Protein AF-A0A556RL61-F1 (afdb_monomer_lite)

pLDDT: mean 82.58, std 15.22, range [42.72, 96.31]

Secondary structure (DSSP, 8-state):
-PPP-----HHHHHHHHHIIIIITT--SS-GGGSPPHHHHHHHHHHTT--HHHHHHHHHHHS-TTTTTTT-PPPP---

Sequence (78 aa):
MLSPHIHHSEGLDLTQEIIDQFWVTYDEENKQTAPTKDEIITYLTSKGVSKNLAEAVDMVLRPFELRKVGRRKKGVTY

Radius of gyration: 15.26 Å; chains: 1; bounding box: 38×43×37 Å

Structure (mmCIF, N/CA/C/O backbone):
data_AF-A0A556RL61-F1
#
_entry.id   AF-A0A556RL61-F1
#
loop_
_atom_site.group_PDB
_atom_site.id
_atom_site.type_symbol
_atom_site.label_atom_id
_atom_site.label_alt_id
_atom_site.label_comp_id
_atom_site.label_asym_id
_atom_site.label_entity_id
_atom_site.label_seq_id
_atom_site.pdbx_PDB_ins_code
_atom_site.Cartn_x
_atom_site.Cartn_y
_atom_site.Cartn_z
_atom_site.occupancy
_atom_site.B_iso_or_equiv
_atom_site.auth_seq_id
_atom_site.auth_comp_id
_atom_site.auth_asym_id
_atom_s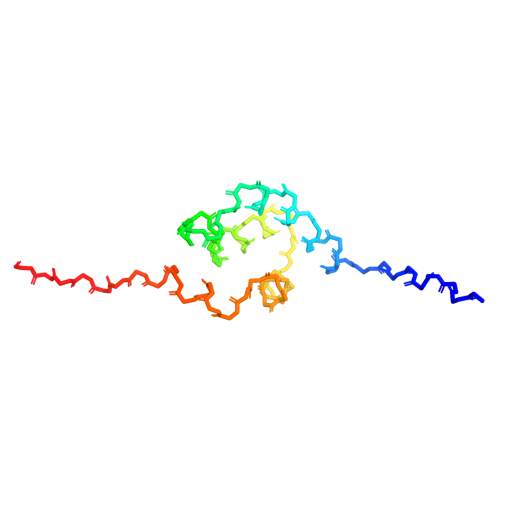ite.auth_atom_id
_atom_site.pdbx_PDB_model_num
ATOM 1 N N . MET A 1 1 ? 27.542 -18.457 -14.780 1.00 57.47 1 MET A N 1
ATOM 2 C CA . MET A 1 1 ? 26.533 -17.378 -14.827 1.00 57.47 1 MET A CA 1
ATOM 3 C C . MET A 1 1 ? 25.340 -17.830 -14.003 1.00 57.47 1 MET A C 1
ATOM 5 O O . MET A 1 1 ? 24.851 -18.923 -14.253 1.00 57.47 1 MET A O 1
ATOM 9 N N . LEU A 1 2 ? 24.935 -17.064 -12.988 1.00 59.22 2 LEU A N 1
ATOM 10 C CA . LEU A 1 2 ? 23.691 -17.324 -12.258 1.00 59.22 2 LEU A CA 1
ATOM 11 C C . LEU A 1 2 ? 22.526 -17.008 -13.199 1.00 59.22 2 LEU A C 1
ATOM 13 O O . LEU A 1 2 ? 22.411 -15.878 -13.665 1.00 59.22 2 LEU A O 1
ATOM 17 N N . SER A 1 3 ? 21.703 -18.007 -13.517 1.00 59.62 3 SER A N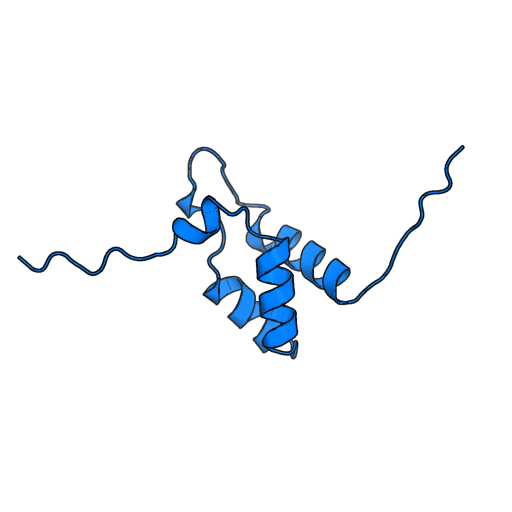 1
ATOM 18 C CA . SER A 1 3 ? 20.448 -17.773 -14.232 1.00 59.62 3 SER A CA 1
ATOM 19 C C . SER A 1 3 ? 19.522 -16.985 -13.307 1.00 59.62 3 SER A C 1
ATOM 21 O O . SER A 1 3 ? 19.286 -17.465 -12.193 1.00 59.62 3 SER A O 1
ATOM 23 N N . PRO A 1 4 ? 18.988 -15.818 -13.709 1.00 73.12 4 PRO A N 1
ATOM 24 C CA . PRO A 1 4 ? 18.041 -15.095 -12.873 1.00 73.12 4 PRO A CA 1
ATOM 25 C C . PRO A 1 4 ? 16.849 -16.014 -12.590 1.00 73.12 4 PRO A C 1
ATOM 27 O O . PRO A 1 4 ? 16.220 -16.541 -13.506 1.00 73.12 4 PRO A O 1
ATOM 30 N N . HIS A 1 5 ? 16.598 -16.287 -11.312 1.00 72.00 5 HIS A N 1
ATOM 31 C CA . HIS A 1 5 ? 15.412 -17.019 -10.885 1.00 72.00 5 HIS A CA 1
ATOM 32 C C . HIS A 1 5 ? 14.264 -16.015 -10.852 1.00 72.00 5 HIS A C 1
ATOM 34 O O . HIS A 1 5 ? 14.112 -15.269 -9.888 1.00 72.00 5 HIS A O 1
ATOM 40 N N . ILE A 1 6 ? 13.513 -15.944 -11.951 1.00 74.06 6 ILE A N 1
ATOM 41 C CA . ILE A 1 6 ? 12.335 -15.085 -12.054 1.00 74.06 6 ILE A CA 1
ATOM 42 C C . ILE A 1 6 ? 11.194 -15.798 -11.326 1.00 74.06 6 ILE A C 1
ATOM 44 O O . ILE A 1 6 ? 10.764 -16.878 -11.727 1.00 74.06 6 ILE A O 1
ATOM 48 N N . HIS A 1 7 ? 10.753 -15.214 -10.216 1.00 74.06 7 HIS A N 1
ATOM 49 C CA . HIS A 1 7 ? 9.661 -15.726 -9.401 1.00 74.06 7 HIS A CA 1
ATOM 50 C C . HIS A 1 7 ? 8.407 -14.894 -9.662 1.00 74.06 7 HIS A C 1
ATOM 52 O O . HIS A 1 7 ? 8.411 -13.688 -9.431 1.00 74.06 7 HIS A O 1
ATOM 58 N N . HIS A 1 8 ? 7.340 -15.547 -10.116 1.00 78.62 8 HIS A N 1
ATOM 59 C CA . HIS A 1 8 ? 6.037 -14.925 -10.316 1.00 78.62 8 HIS A CA 1
ATOM 60 C C . HIS A 1 8 ? 5.128 -15.304 -9.153 1.00 78.62 8 HIS A C 1
ATOM 62 O O . HIS A 1 8 ? 4.779 -16.473 -8.979 1.00 78.62 8 HIS A O 1
ATOM 68 N N . SER A 1 9 ? 4.759 -14.318 -8.345 1.00 88.94 9 SER A N 1
ATOM 69 C CA . SER A 1 9 ? 3.702 -14.471 -7.356 1.00 88.94 9 SER A CA 1
ATOM 70 C C . SER A 1 9 ? 2.815 -13.246 -7.365 1.00 88.94 9 SER A C 1
ATOM 72 O O . SER A 1 9 ? 3.295 -12.124 -7.502 1.00 88.94 9 SER A O 1
ATOM 74 N N . GLU A 1 10 ? 1.528 -13.474 -7.126 1.00 90.12 10 GLU A N 1
ATOM 75 C CA . GLU A 1 10 ? 0.516 -12.420 -7.055 1.00 90.12 10 GLU A CA 1
ATOM 76 C C . GLU A 1 10 ? 0.954 -11.270 -6.137 1.00 90.12 10 GLU A C 1
ATOM 78 O O . GLU A 1 10 ? 0.853 -10.104 -6.495 1.00 90.12 10 GLU A O 1
ATOM 83 N N . GLY A 1 11 ? 1.531 -11.583 -4.972 1.00 90.00 11 GLY A N 1
ATOM 84 C CA . GLY A 1 11 ? 2.036 -10.562 -4.055 1.00 90.00 11 GLY A CA 1
ATOM 85 C C . GLY A 1 11 ? 3.155 -9.694 -4.644 1.00 90.00 11 GLY A C 1
ATOM 86 O O . GLY A 1 11 ? 3.190 -8.496 -4.366 1.00 90.00 11 GLY A O 1
ATOM 87 N N . LEU A 1 12 ? 4.055 -10.260 -5.456 1.00 90.00 12 LEU A N 1
ATOM 88 C CA . LEU A 1 12 ? 5.122 -9.495 -6.113 1.00 90.00 12 LEU A CA 1
ATOM 89 C C . LEU A 1 12 ? 4.576 -8.625 -7.244 1.00 90.00 12 LEU A C 1
ATOM 91 O O . LEU A 1 12 ? 4.967 -7.464 -7.342 1.00 90.00 12 LEU A O 1
ATOM 95 N N . ASP A 1 13 ? 3.635 -9.145 -8.030 1.00 92.62 13 ASP A N 1
ATOM 96 C CA . ASP A 1 13 ? 3.000 -8.387 -9.112 1.00 92.62 13 ASP A CA 1
ATOM 97 C C . ASP A 1 13 ? 2.233 -7.178 -8.546 1.00 92.62 13 ASP A C 1
ATOM 99 O O . ASP A 1 13 ? 2.401 -6.050 -9.010 1.00 92.62 13 ASP A O 1
ATOM 103 N N . LEU A 1 14 ? 1.483 -7.379 -7.455 1.00 94.50 14 LEU A N 1
ATOM 104 C CA . LEU A 1 14 ? 0.804 -6.297 -6.734 1.00 94.50 14 LEU A CA 1
ATOM 105 C C . LEU A 1 14 ? 1.790 -5.296 -6.115 1.00 94.50 14 LEU A C 1
ATOM 107 O O . LEU A 1 14 ? 1.503 -4.102 -6.054 1.00 94.50 14 LEU A O 1
ATOM 111 N N . THR A 1 15 ? 2.952 -5.763 -5.650 1.00 92.38 15 THR A N 1
ATOM 112 C CA . THR A 1 15 ? 3.996 -4.883 -5.102 1.00 92.38 15 THR A CA 1
ATOM 113 C C . THR A 1 15 ? 4.542 -3.963 -6.192 1.00 92.38 15 THR A C 1
ATOM 115 O O . THR A 1 15 ? 4.630 -2.755 -5.975 1.00 92.38 15 THR A O 1
ATOM 118 N N . GLN A 1 16 ? 4.863 -4.514 -7.366 1.00 91.81 16 GLN A N 1
ATOM 119 C CA . GLN A 1 16 ? 5.343 -3.731 -8.505 1.00 91.81 16 GLN A CA 1
ATOM 120 C C . GLN A 1 16 ? 4.296 -2.706 -8.957 1.00 91.81 16 GLN A C 1
ATOM 122 O O . GLN A 1 16 ? 4.621 -1.537 -9.144 1.00 91.81 16 GLN A O 1
ATOM 127 N N . GLU A 1 17 ? 3.029 -3.111 -9.035 1.00 93.56 17 GLU A N 1
ATOM 128 C CA . GLU A 1 17 ? 1.936 -2.216 -9.417 1.00 93.56 17 GLU A CA 1
ATOM 129 C C . GLU A 1 17 ? 1.810 -1.001 -8.478 1.00 93.56 17 GLU A C 1
ATOM 131 O O . GLU A 1 17 ? 1.671 0.135 -8.931 1.00 93.56 17 GLU A O 1
ATOM 136 N N . ILE A 1 18 ? 1.900 -1.213 -7.161 1.00 93.44 18 ILE A N 1
ATOM 137 C CA . ILE A 1 18 ? 1.827 -0.118 -6.184 1.00 93.44 18 ILE A CA 1
ATOM 138 C C . ILE A 1 18 ? 3.052 0.799 -6.272 1.00 93.44 18 ILE A C 1
ATOM 140 O O . ILE A 1 18 ? 2.916 2.006 -6.063 1.00 93.44 18 ILE A O 1
ATOM 144 N N . ILE A 1 19 ? 4.236 0.261 -6.579 1.00 92.44 19 ILE A N 1
ATOM 145 C CA . ILE A 1 19 ? 5.434 1.077 -6.826 1.00 92.44 19 ILE A CA 1
ATOM 146 C C . ILE A 1 19 ? 5.180 2.022 -8.002 1.00 92.44 19 ILE A C 1
ATOM 148 O O . ILE A 1 19 ? 5.329 3.237 -7.855 1.00 92.44 19 ILE A O 1
ATOM 152 N N . ASP A 1 20 ? 4.709 1.483 -9.122 1.00 92.19 20 ASP A N 1
ATOM 153 C CA . ASP A 1 20 ? 4.468 2.264 -10.336 1.00 92.19 20 ASP A CA 1
ATOM 154 C C . ASP A 1 20 ? 3.352 3.305 -10.137 1.00 92.19 20 ASP A C 1
ATOM 156 O O . ASP A 1 20 ? 3.424 4.415 -10.665 1.00 92.19 20 ASP A O 1
ATOM 160 N N . GLN A 1 21 ? 2.337 2.978 -9.330 1.00 91.19 21 GLN A N 1
ATOM 161 C CA . GLN A 1 21 ? 1.183 3.845 -9.097 1.00 91.19 21 GLN A CA 1
ATOM 162 C C . GLN A 1 21 ? 1.421 4.942 -8.047 1.00 91.19 21 GLN A C 1
ATOM 164 O O . GLN A 1 21 ? 0.887 6.044 -8.197 1.00 91.19 21 GLN A O 1
ATOM 169 N N . PHE A 1 22 ? 2.158 4.647 -6.972 1.00 90.38 22 PHE A N 1
ATOM 170 C CA . PHE A 1 22 ? 2.255 5.530 -5.800 1.00 90.38 22 PHE A CA 1
ATOM 171 C C . PHE A 1 22 ? 3.671 6.022 -5.495 1.00 90.38 22 PHE A C 1
ATOM 173 O O . PHE A 1 22 ? 3.824 7.090 -4.908 1.00 90.38 22 PHE A O 1
ATOM 180 N N . TRP A 1 23 ? 4.709 5.268 -5.862 1.00 88.56 23 TRP A N 1
ATOM 181 C CA . TRP A 1 23 ? 6.094 5.629 -5.530 1.00 88.56 23 TRP A CA 1
ATOM 182 C C . TRP A 1 23 ? 6.802 6.398 -6.628 1.00 88.56 23 TRP A C 1
ATOM 184 O O . TRP A 1 23 ? 7.831 7.010 -6.362 1.00 88.56 23 TRP A O 1
ATOM 194 N N . VAL A 1 24 ? 6.227 6.455 -7.828 1.00 87.38 24 VAL A N 1
ATOM 195 C CA . VAL A 1 24 ? 6.756 7.281 -8.920 1.00 87.38 24 VAL A CA 1
ATOM 196 C C . VAL A 1 24 ? 6.835 8.771 -8.551 1.00 87.38 24 VAL A C 1
ATOM 198 O O . VAL A 1 24 ? 7.668 9.495 -9.087 1.00 87.38 24 VAL A O 1
ATOM 201 N N . THR A 1 25 ? 6.000 9.231 -7.613 1.00 82.06 25 THR A N 1
ATOM 202 C CA . THR A 1 25 ? 5.972 10.617 -7.114 1.00 82.06 25 THR A CA 1
ATOM 203 C C . THR A 1 25 ? 6.622 10.792 -5.741 1.00 82.06 25 THR A C 1
ATOM 205 O O . THR A 1 25 ? 6.491 11.862 -5.147 1.00 82.06 25 THR A O 1
ATOM 208 N N . TYR A 1 26 ? 7.261 9.754 -5.196 1.00 86.25 26 TYR A N 1
ATOM 209 C CA . TYR A 1 26 ? 7.878 9.829 -3.877 1.00 86.25 26 TYR A CA 1
ATOM 210 C C . TYR A 1 26 ? 9.159 10.674 -3.909 1.00 86.25 26 TYR A C 1
ATOM 212 O O . TYR A 1 26 ? 10.043 10.465 -4.736 1.00 86.25 26 TYR A O 1
ATOM 220 N N . ASP A 1 27 ? 9.250 11.605 -2.965 1.00 84.38 27 ASP A N 1
ATOM 221 C CA . ASP A 1 27 ? 10.395 12.470 -2.707 1.00 84.38 27 ASP A CA 1
ATOM 222 C C . ASP A 1 27 ? 10.960 12.158 -1.312 1.00 84.38 27 ASP A C 1
ATOM 224 O O . ASP A 1 27 ? 10.261 12.263 -0.299 1.00 84.38 27 ASP A O 1
ATOM 228 N N . GLU A 1 28 ? 12.236 11.773 -1.253 1.00 84.88 28 GLU A N 1
ATOM 229 C CA . GLU A 1 28 ? 12.927 11.414 -0.010 1.00 84.88 28 GLU A CA 1
ATOM 230 C C . GLU A 1 28 ? 13.059 12.588 0.969 1.00 84.88 28 GLU A C 1
ATOM 232 O O . GLU A 1 28 ? 12.975 12.387 2.189 1.00 84.88 28 GLU A O 1
ATOM 237 N N . GLU A 1 29 ? 13.196 13.810 0.451 1.00 85.75 29 GLU A N 1
ATOM 238 C CA . GLU A 1 29 ? 13.277 15.032 1.257 1.00 85.75 29 GLU A CA 1
ATOM 239 C C . GLU A 1 29 ? 11.893 15.426 1.800 1.00 85.75 29 GLU A C 1
ATOM 241 O O . GLU A 1 29 ? 11.770 16.025 2.875 1.00 85.75 29 GLU A O 1
ATOM 246 N N . ASN A 1 30 ? 10.824 15.015 1.109 1.00 83.25 30 ASN A N 1
ATOM 247 C CA . ASN A 1 30 ? 9.444 15.253 1.511 1.00 83.25 30 ASN A CA 1
ATOM 248 C C . ASN A 1 30 ? 8.674 13.949 1.760 1.00 83.25 30 ASN A C 1
ATOM 250 O O . ASN A 1 30 ? 7.829 13.523 0.971 1.00 83.25 30 ASN A O 1
ATOM 254 N N . LYS A 1 31 ? 8.865 13.380 2.955 1.00 83.12 31 LYS A N 1
ATOM 255 C CA . LYS A 1 31 ? 8.223 12.128 3.406 1.00 83.12 31 LYS A CA 1
ATOM 256 C C . LYS A 1 31 ? 6.686 12.109 3.348 1.00 83.12 31 LYS A C 1
ATOM 258 O O . LYS A 1 31 ? 6.109 11.033 3.473 1.00 83.12 31 LYS A O 1
ATOM 263 N N . GLN A 1 32 ? 6.014 13.257 3.207 1.00 82.00 32 GLN A N 1
ATOM 264 C CA . GLN A 1 32 ? 4.551 13.323 3.046 1.00 82.00 32 GLN A CA 1
ATOM 265 C C . GLN A 1 32 ? 4.082 12.895 1.649 1.00 82.00 32 GLN A C 1
ATOM 267 O O . GLN A 1 32 ? 2.900 12.635 1.465 1.00 82.00 32 GLN A O 1
ATOM 272 N N . THR A 1 33 ? 4.994 12.811 0.679 1.00 85.75 33 THR A N 1
ATOM 273 C CA . THR A 1 33 ? 4.714 12.284 -0.667 1.00 85.75 33 THR A CA 1
ATOM 274 C C . THR A 1 33 ? 4.626 10.757 -0.699 1.00 85.75 33 THR A C 1
ATOM 276 O O . THR A 1 33 ? 4.186 10.191 -1.695 1.00 85.75 33 THR A O 1
ATOM 279 N N . ALA A 1 34 ? 5.035 10.076 0.379 1.00 88.56 34 ALA A N 1
ATOM 280 C CA . ALA A 1 34 ? 4.917 8.630 0.488 1.00 88.56 34 ALA A CA 1
ATOM 281 C C . ALA A 1 34 ? 3.448 8.212 0.660 1.00 88.56 34 ALA A C 1
ATOM 283 O O . ALA A 1 34 ? 2.726 8.839 1.443 1.00 88.56 34 ALA A O 1
ATOM 284 N N . PRO A 1 35 ? 3.014 7.105 0.034 1.00 90.50 35 PRO A N 1
ATOM 285 C CA . PRO A 1 35 ? 1.656 6.615 0.205 1.00 90.50 35 PRO A CA 1
ATOM 286 C C . PRO A 1 35 ? 1.379 6.157 1.639 1.00 90.50 35 PRO A C 1
ATOM 288 O O . PRO A 1 35 ? 2.216 5.569 2.343 1.00 90.50 35 PRO A O 1
ATOM 291 N N . THR A 1 36 ? 0.146 6.383 2.071 1.00 89.94 36 THR A N 1
ATOM 292 C CA . THR A 1 36 ? -0.371 5.925 3.358 1.00 89.94 36 THR A CA 1
ATOM 293 C C . THR A 1 36 ? -0.836 4.469 3.297 1.00 89.94 36 THR A C 1
ATOM 295 O O . THR A 1 36 ? -1.058 3.890 2.236 1.00 89.94 36 THR A O 1
ATOM 298 N N . LYS A 1 37 ? -1.014 3.861 4.479 1.00 91.62 37 LYS A N 1
ATOM 299 C CA . LYS A 1 37 ? -1.528 2.486 4.602 1.00 91.62 37 LYS A CA 1
ATOM 300 C C . LYS A 1 37 ? -2.900 2.357 3.946 1.00 91.62 37 LYS A C 1
ATOM 302 O O . LYS A 1 37 ? -3.174 1.393 3.240 1.00 91.62 37 LYS A O 1
ATOM 307 N N . ASP A 1 38 ? -3.757 3.328 4.2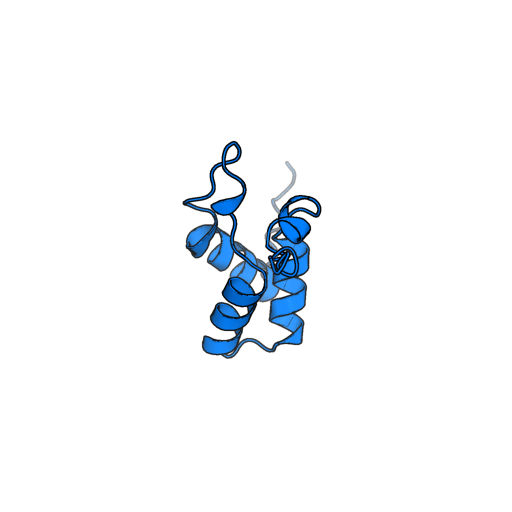35 1.00 92.00 38 ASP A N 1
ATOM 308 C CA . ASP A 1 38 ? -5.160 3.283 3.854 1.00 92.00 38 ASP A CA 1
ATOM 309 C C . ASP A 1 38 ? -5.320 3.482 2.347 1.00 92.00 38 ASP A C 1
ATOM 311 O O . ASP A 1 38 ? -6.162 2.816 1.753 1.00 92.00 38 ASP A O 1
ATOM 315 N N . GLU A 1 39 ? -4.479 4.305 1.713 1.00 92.12 39 GLU A N 1
ATOM 316 C CA . GLU A 1 39 ? -4.442 4.443 0.250 1.00 92.12 39 GLU A CA 1
ATOM 317 C C . GLU A 1 39 ? -4.087 3.116 -0.426 1.00 92.12 39 GLU A C 1
ATOM 319 O O . GLU A 1 39 ? -4.824 2.668 -1.304 1.00 92.12 39 GLU A O 1
ATOM 324 N N . ILE A 1 40 ? -3.030 2.437 0.039 1.00 92.69 40 ILE A N 1
ATOM 325 C CA . ILE A 1 40 ? -2.600 1.144 -0.517 1.00 92.69 40 ILE A CA 1
ATOM 326 C C . ILE A 1 40 ? -3.689 0.080 -0.325 1.00 92.69 40 ILE A C 1
ATOM 328 O O . ILE A 1 40 ? -4.071 -0.600 -1.279 1.00 92.69 40 ILE A O 1
ATOM 332 N N . ILE A 1 41 ? -4.228 -0.061 0.891 1.00 95.00 41 ILE A N 1
ATOM 333 C CA . ILE A 1 41 ? -5.252 -1.077 1.180 1.00 95.00 41 ILE A CA 1
ATOM 334 C C . ILE A 1 41 ? -6.536 -0.800 0.402 1.00 95.00 41 ILE A C 1
ATOM 336 O O . ILE A 1 41 ? -7.109 -1.727 -0.171 1.00 95.00 41 ILE A O 1
ATOM 340 N N . THR A 1 42 ? -6.997 0.451 0.364 1.00 95.94 42 THR A N 1
ATOM 341 C CA . THR A 1 42 ? -8.229 0.818 -0.352 1.00 95.94 42 THR A CA 1
ATOM 342 C C . THR A 1 42 ? -8.077 0.552 -1.844 1.00 95.94 42 THR A C 1
ATOM 344 O O . THR A 1 42 ? -8.967 -0.044 -2.448 1.00 95.94 42 THR A O 1
ATOM 347 N N . TYR A 1 43 ? -6.931 0.908 -2.427 1.00 95.56 43 TYR A N 1
ATOM 348 C CA . TYR A 1 43 ? -6.643 0.636 -3.829 1.00 95.56 43 TYR A CA 1
ATOM 349 C C . TYR A 1 43 ? -6.668 -0.868 -4.135 1.00 95.56 43 TYR A C 1
ATOM 351 O O . TYR A 1 43 ? -7.450 -1.310 -4.976 1.00 95.56 43 TYR A O 1
ATOM 359 N N . LEU A 1 44 ? -5.900 -1.678 -3.400 1.00 95.12 44 LEU A N 1
ATOM 360 C CA . LEU A 1 44 ? -5.820 -3.124 -3.641 1.00 95.12 44 LEU A CA 1
ATOM 361 C C . LEU A 1 44 ? -7.169 -3.824 -3.425 1.00 95.12 44 LEU A C 1
ATOM 363 O O . LEU A 1 44 ? -7.596 -4.633 -4.249 1.00 95.12 44 LEU A O 1
ATOM 367 N N . THR A 1 45 ? -7.884 -3.479 -2.354 1.00 96.31 45 THR A N 1
ATOM 368 C CA . THR A 1 45 ? -9.206 -4.066 -2.082 1.00 96.31 45 THR A CA 1
ATOM 369 C C . THR A 1 45 ? -10.251 -3.657 -3.119 1.00 96.31 45 THR A C 1
ATOM 371 O O . THR A 1 45 ? -11.084 -4.487 -3.483 1.00 96.31 45 THR A O 1
ATOM 374 N N . SER A 1 46 ? -10.174 -2.441 -3.679 1.00 96.12 46 SER A N 1
ATOM 375 C CA 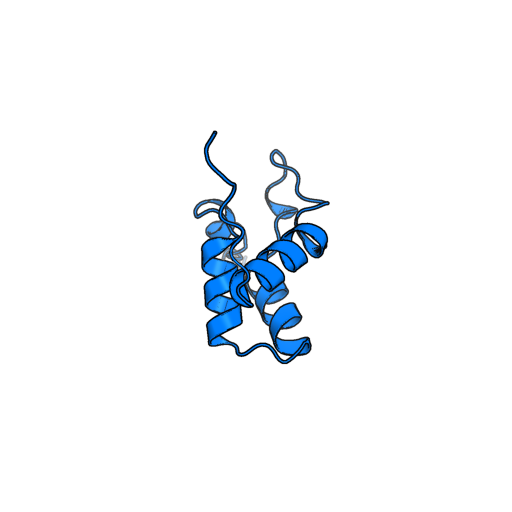. SER A 1 46 ? -11.040 -2.024 -4.795 1.00 96.12 46 SER A CA 1
ATOM 376 C C . SER A 1 46 ? -10.829 -2.855 -6.067 1.00 96.12 46 SER A C 1
ATOM 378 O O . SER A 1 46 ? -11.759 -3.010 -6.855 1.00 96.12 46 SER A O 1
ATOM 380 N N . LYS A 1 47 ? -9.641 -3.457 -6.231 1.00 94.50 47 LYS A N 1
ATOM 381 C CA . LYS A 1 47 ? -9.318 -4.395 -7.319 1.00 94.50 47 LYS A CA 1
ATOM 382 C C . LYS A 1 47 ? -9.701 -5.849 -7.016 1.00 94.50 47 LYS A C 1
ATOM 384 O O . LYS A 1 47 ? -9.428 -6.729 -7.826 1.00 94.50 47 LYS A O 1
ATOM 389 N N . GLY A 1 48 ? -10.326 -6.118 -5.869 1.00 95.19 48 GLY A N 1
ATOM 390 C CA . GLY A 1 48 ? -10.729 -7.464 -5.454 1.00 95.19 48 GLY A CA 1
ATOM 391 C C . GLY A 1 48 ? -9.658 -8.245 -4.687 1.00 95.19 48 GLY A C 1
ATOM 392 O O . GLY A 1 48 ? -9.883 -9.408 -4.356 1.00 95.19 48 GLY A O 1
ATOM 393 N N . VAL A 1 49 ? -8.520 -7.624 -4.355 1.00 96.12 49 VAL A N 1
ATOM 394 C CA . VAL A 1 49 ? -7.485 -8.251 -3.522 1.00 96.12 49 VAL A CA 1
ATOM 395 C C . VAL A 1 49 ? -7.999 -8.395 -2.090 1.00 96.12 49 VAL A C 1
ATOM 397 O O . VAL A 1 49 ? -8.597 -7.476 -1.524 1.00 96.12 49 VAL A O 1
ATOM 400 N N . SER A 1 50 ? -7.749 -9.548 -1.465 1.00 96.12 50 SER A N 1
ATOM 401 C CA . SER A 1 50 ? -8.133 -9.752 -0.066 1.00 96.12 50 SER A CA 1
ATOM 402 C C . SER A 1 50 ? -7.421 -8.761 0.861 1.00 96.12 50 SER A C 1
ATOM 404 O O . SER A 1 50 ? -6.253 -8.421 0.665 1.00 96.12 50 SER A O 1
ATOM 406 N N . LYS A 1 51 ? -8.101 -8.340 1.932 1.00 94.88 51 LYS A N 1
ATOM 407 C CA . LYS A 1 51 ? -7.524 -7.402 2.905 1.00 94.88 51 LYS A CA 1
ATOM 408 C C . LYS A 1 51 ? -6.208 -7.910 3.508 1.00 94.88 51 LYS A C 1
ATOM 410 O O . LYS A 1 51 ? -5.271 -7.136 3.650 1.00 94.88 51 LYS A O 1
ATOM 415 N N . ASN A 1 52 ? -6.116 -9.205 3.814 1.00 95.69 52 ASN A N 1
ATOM 416 C CA . ASN A 1 52 ? -4.903 -9.798 4.386 1.00 95.69 52 ASN A CA 1
ATOM 417 C C . ASN A 1 52 ? -3.722 -9.743 3.407 1.00 95.69 52 ASN A C 1
ATOM 419 O O . ASN A 1 52 ? -2.607 -9.428 3.814 1.00 95.69 52 ASN A O 1
ATOM 423 N N . LEU A 1 53 ? -3.964 -10.018 2.119 1.00 94.50 53 LEU A N 1
ATOM 424 C CA . LEU A 1 53 ? -2.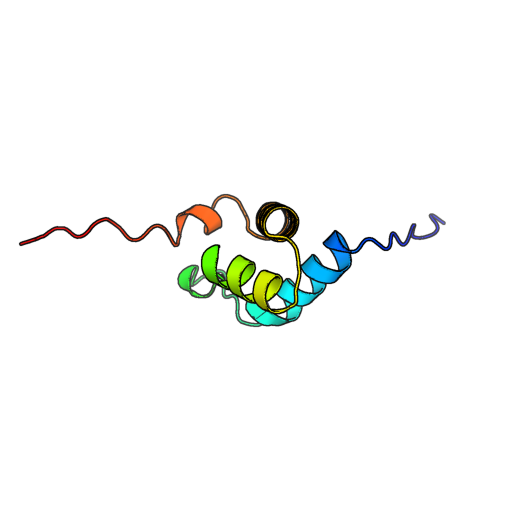929 -9.910 1.092 1.00 94.50 53 LEU A CA 1
ATOM 425 C C . LEU A 1 53 ? -2.512 -8.449 0.885 1.00 94.50 53 LEU A C 1
ATOM 427 O O . LEU A 1 53 ? -1.320 -8.162 0.840 1.00 94.50 53 LEU A O 1
ATOM 431 N N . ALA A 1 54 ? -3.466 -7.516 0.857 1.00 95.25 54 ALA A N 1
ATOM 432 C CA . ALA A 1 54 ? -3.171 -6.087 0.767 1.00 95.25 54 ALA A CA 1
ATOM 433 C C . ALA A 1 54 ? -2.320 -5.585 1.950 1.00 95.25 54 ALA A C 1
ATOM 435 O O . ALA A 1 54 ? -1.374 -4.824 1.759 1.00 95.25 54 ALA A O 1
ATOM 436 N N . GLU A 1 55 ? -2.607 -6.049 3.170 1.00 94.31 55 GLU A N 1
ATOM 437 C CA . GLU A 1 55 ? -1.796 -5.744 4.354 1.00 94.31 55 GLU A CA 1
ATOM 438 C C . GLU A 1 55 ? -0.389 -6.354 4.284 1.00 94.31 55 GLU A C 1
ATOM 440 O O . GLU A 1 55 ? 0.571 -5.719 4.721 1.00 94.31 55 GLU A O 1
ATOM 445 N N . ALA A 1 56 ? -0.242 -7.558 3.727 1.00 94.06 56 ALA A N 1
ATOM 446 C CA . ALA A 1 56 ? 1.067 -8.169 3.509 1.00 94.06 56 ALA A CA 1
ATOM 447 C C . ALA A 1 56 ? 1.897 -7.386 2.478 1.00 94.06 56 ALA A C 1
ATOM 449 O O . ALA A 1 56 ? 3.065 -7.098 2.738 1.00 94.06 56 ALA A O 1
ATOM 450 N N . VAL A 1 57 ? 1.289 -6.981 1.357 1.00 93.62 57 VAL A N 1
ATOM 451 C CA . VAL A 1 57 ? 1.938 -6.139 0.335 1.00 93.62 57 VAL A CA 1
ATOM 452 C C . VAL A 1 57 ? 2.389 -4.811 0.949 1.00 93.62 57 VAL A C 1
ATOM 454 O O . VAL A 1 57 ? 3.560 -4.452 0.860 1.00 93.62 57 VAL A O 1
ATOM 457 N N . ASP A 1 58 ? 1.505 -4.131 1.680 1.00 92.75 58 ASP A N 1
ATOM 458 C CA . ASP A 1 58 ? 1.815 -2.904 2.423 1.00 92.75 58 ASP A CA 1
ATOM 459 C C . ASP A 1 58 ? 3.020 -3.059 3.377 1.00 92.75 58 ASP A C 1
ATOM 461 O O . ASP A 1 58 ? 3.883 -2.177 3.475 1.00 92.75 58 ASP A O 1
ATOM 465 N N . MET A 1 59 ? 3.098 -4.207 4.059 1.00 90.69 59 MET A N 1
ATOM 466 C CA . MET A 1 59 ? 4.188 -4.558 4.971 1.00 90.69 59 MET A CA 1
ATOM 467 C C . MET A 1 59 ? 5.509 -4.900 4.281 1.00 90.69 59 MET A C 1
ATOM 469 O O . MET A 1 59 ? 6.545 -4.849 4.943 1.00 90.69 59 MET A O 1
ATOM 473 N N . VAL A 1 60 ? 5.522 -5.250 3.003 1.00 89.88 60 VAL A N 1
ATOM 474 C CA . VAL A 1 60 ? 6.776 -5.402 2.247 1.00 89.88 60 VAL A CA 1
ATOM 475 C C . VAL A 1 60 ? 7.212 -4.048 1.692 1.00 89.88 60 VAL A C 1
ATOM 477 O O . VAL A 1 60 ? 8.393 -3.714 1.703 1.00 89.88 60 VAL A O 1
ATOM 480 N N . LEU A 1 61 ? 6.242 -3.246 1.269 1.00 89.12 61 LEU A N 1
ATOM 481 C CA . LEU A 1 61 ? 6.456 -2.122 0.375 1.00 89.12 61 LEU A CA 1
ATOM 482 C C . LEU A 1 61 ? 6.866 -0.826 1.092 1.00 89.12 61 LEU A C 1
ATOM 484 O O . LEU A 1 61 ? 7.750 -0.115 0.622 1.00 89.12 61 LEU A O 1
ATOM 488 N N . ARG A 1 62 ? 6.278 -0.510 2.256 1.00 87.38 62 ARG A N 1
ATOM 489 C CA . ARG A 1 62 ? 6.613 0.726 2.994 1.00 87.38 62 ARG A CA 1
ATOM 490 C C . ARG A 1 62 ? 7.772 0.519 3.977 1.00 87.38 62 ARG A C 1
ATOM 492 O O . ARG A 1 62 ? 7.621 -0.296 4.895 1.00 87.38 62 ARG A O 1
ATOM 499 N N . PRO A 1 63 ? 8.865 1.303 3.914 1.00 85.19 63 PRO A N 1
ATOM 500 C CA . PRO A 1 63 ? 9.914 1.310 4.934 1.00 85.19 63 PRO A CA 1
ATOM 501 C C . PRO A 1 63 ? 9.368 1.612 6.336 1.00 85.19 63 PRO A C 1
ATOM 503 O O . PRO A 1 63 ? 8.462 2.435 6.495 1.00 85.19 63 PRO A O 1
ATOM 506 N N . PHE A 1 64 ? 9.946 0.993 7.373 1.00 81.06 64 PHE A N 1
ATOM 507 C CA . PHE A 1 64 ? 9.501 1.156 8.768 1.00 81.06 64 PHE A CA 1
ATOM 508 C C . PHE A 1 64 ? 9.405 2.620 9.217 1.00 81.06 64 PHE A C 1
ATOM 510 O O . PHE A 1 64 ? 8.473 2.985 9.936 1.00 81.06 64 PHE A O 1
ATOM 517 N N . GLU A 1 65 ? 10.331 3.465 8.764 1.00 80.00 65 GLU A N 1
ATOM 518 C CA . GLU A 1 65 ? 10.351 4.886 9.112 1.00 80.00 65 GLU A CA 1
ATOM 519 C C . GLU A 1 65 ? 9.206 5.676 8.469 1.00 80.00 65 GLU A C 1
ATOM 521 O O . GLU A 1 65 ? 8.677 6.596 9.092 1.00 80.00 65 GLU A O 1
ATOM 526 N N . LEU A 1 66 ? 8.743 5.271 7.283 1.00 79.62 66 LEU A N 1
ATOM 527 C CA . LEU A 1 66 ? 7.638 5.923 6.572 1.00 79.62 66 LEU A CA 1
ATOM 528 C C . LEU A 1 66 ? 6.263 5.436 7.037 1.00 79.62 66 LEU A C 1
ATOM 530 O O . LEU A 1 66 ? 5.294 6.193 7.003 1.00 79.62 66 LEU A O 1
ATOM 534 N N . ARG A 1 67 ? 6.168 4.228 7.609 1.00 76.69 67 ARG A N 1
ATOM 535 C CA . ARG A 1 67 ? 4.916 3.738 8.228 1.00 76.69 67 ARG A CA 1
ATOM 536 C C . ARG A 1 67 ? 4.423 4.628 9.370 1.00 76.69 67 ARG A C 1
ATOM 538 O O . ARG A 1 67 ? 3.233 4.623 9.679 1.00 76.69 67 ARG A O 1
ATOM 545 N N . LYS A 1 68 ? 5.325 5.388 9.998 1.00 68.38 68 LYS A N 1
ATOM 546 C CA . LYS A 1 68 ? 5.017 6.308 11.102 1.00 68.38 68 LYS A CA 1
ATOM 547 C C . LYS A 1 68 ? 4.522 7.680 10.616 1.00 68.38 68 LYS A C 1
ATOM 549 O O . LYS A 1 68 ? 3.853 8.370 11.382 1.00 68.38 68 LYS A O 1
ATOM 554 N N . VAL A 1 69 ? 4.819 8.065 9.369 1.00 62.34 69 VAL A N 1
ATOM 555 C CA . VAL A 1 69 ? 4.649 9.440 8.849 1.00 62.34 69 VAL A CA 1
ATOM 556 C C . VAL A 1 69 ? 3.176 9.816 8.619 1.00 62.34 69 VAL A C 1
ATOM 558 O O . VAL A 1 69 ? 2.822 10.984 8.740 1.00 62.34 69 VAL A O 1
ATOM 561 N N . GLY A 1 70 ? 2.288 8.834 8.432 1.00 52.00 70 GLY A N 1
ATOM 562 C CA . GLY A 1 70 ? 0.835 9.040 8.306 1.00 52.00 70 GLY A CA 1
ATOM 563 C C . GLY A 1 70 ? 0.047 9.017 9.624 1.00 52.00 70 GLY A C 1
ATOM 564 O O . GLY A 1 70 ? -1.181 9.134 9.614 1.00 52.00 70 GLY A O 1
ATOM 565 N N . ARG A 1 71 ? 0.703 8.847 10.782 1.00 51.84 71 ARG A N 1
ATOM 566 C CA . ARG A 1 71 ? 0.007 8.851 12.078 1.00 51.84 71 ARG A CA 1
ATOM 567 C C . ARG A 1 71 ? -0.348 10.301 12.422 1.00 51.84 71 ARG A C 1
ATOM 569 O O . ARG A 1 71 ? 0.450 10.999 13.042 1.00 51.84 71 ARG A O 1
ATOM 576 N N . ARG A 1 72 ? -1.533 10.770 11.996 1.00 50.47 72 ARG A N 1
ATOM 577 C CA . ARG A 1 72 ? -2.063 12.095 12.375 1.00 50.47 72 ARG A CA 1
ATOM 578 C C . ARG A 1 72 ? -1.877 12.273 13.885 1.00 50.47 72 ARG A C 1
ATOM 580 O O . ARG A 1 72 ? -2.413 11.483 14.666 1.00 50.47 72 ARG A O 1
ATOM 587 N N . LYS A 1 73 ? -1.101 13.281 14.307 1.00 52.47 73 LYS A N 1
ATOM 588 C CA . LYS A 1 73 ? -1.046 13.672 15.721 1.00 52.47 73 LYS A CA 1
ATOM 589 C C . LYS A 1 73 ? -2.483 13.985 16.132 1.00 52.47 73 LYS A C 1
ATOM 591 O O . LYS A 1 73 ? -3.116 14.847 15.529 1.00 52.47 73 LYS A O 1
ATOM 596 N N . LYS A 1 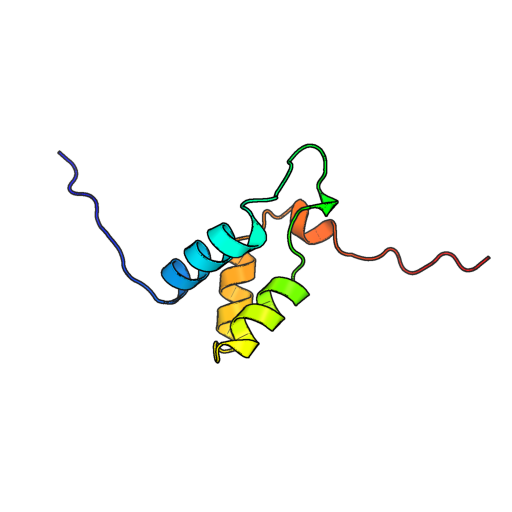74 ? -3.012 13.232 17.099 1.00 44.00 74 LYS A N 1
ATOM 597 C CA . LYS A 1 74 ? -4.323 13.488 17.704 1.00 44.00 74 LYS A CA 1
ATOM 598 C C . LYS A 1 74 ? -4.313 14.959 18.137 1.00 44.00 74 LYS A C 1
ATOM 600 O O . LYS A 1 74 ? -3.400 15.352 18.859 1.00 44.00 74 LYS A O 1
ATOM 605 N N . GLY A 1 75 ? -5.217 15.758 17.569 1.00 42.72 75 GLY A N 1
ATOM 606 C CA . GLY A 1 75 ? -5.153 17.217 17.612 1.00 42.72 75 GLY A CA 1
ATOM 607 C C . GLY A 1 75 ? -4.951 17.755 19.026 1.00 42.72 75 GLY A C 1
ATOM 608 O O . GLY A 1 75 ? -5.617 17.315 19.961 1.00 42.72 75 GLY A O 1
ATOM 609 N N . VAL A 1 76 ? -4.028 18.706 19.163 1.00 51.38 76 VAL A N 1
ATOM 610 C CA . VAL A 1 76 ? -4.011 19.622 20.303 1.00 51.38 76 VAL A CA 1
ATOM 611 C C . VAL A 1 76 ? -5.216 20.536 20.104 1.00 51.38 76 VAL A C 1
ATOM 613 O O . VAL A 1 76 ? -5.210 21.397 19.229 1.00 51.38 76 VAL A O 1
ATOM 616 N N . THR A 1 77 ? -6.287 20.263 20.840 1.00 44.66 77 THR A N 1
ATOM 617 C CA . THR A 1 77 ? -7.407 21.187 21.022 1.00 44.66 77 THR A CA 1
ATOM 618 C C . THR A 1 77 ? -6.909 22.372 21.847 1.00 44.66 77 THR A C 1
ATOM 620 O O . THR A 1 77 ? -6.460 22.160 22.975 1.00 44.66 77 THR A O 1
ATOM 623 N N . TYR A 1 78 ? -6.940 23.572 21.262 1.00 47.78 78 TYR A N 1
ATOM 624 C CA . TYR A 1 78 ? -6.865 24.841 21.992 1.00 47.78 78 TYR A CA 1
ATOM 625 C C . TYR A 1 78 ? -8.240 25.196 22.552 1.00 47.78 78 TYR A C 1
ATOM 627 O O . TYR A 1 78 ? -9.238 24.883 21.860 1.00 47.78 78 TYR A O 1
#

Organism: NCBI:txid1196095

Foldseek 3Di:
DDDPPDDDDPLVVLLVVCCVVQVVQDDPVDLVSHDALCRQQVVCVVVVHDSVSSVVSVVVRDDPVSNCVPPPDPDPDD